Protein AF-A0AAQ3MJ05-F1 (afdb_monomer_lite)

Secondary structure (DSSP, 8-state):
-HHHHHHHHHHHHHHHHHHHHHHHTT-HHHHHHHHHHHHHHHHHHHHHHHHHHHHHHHHHHHHHHIIIIIIT---TT-TT----HHHHHIIIIIIIHHHHHHHHHHHHHHHHHHHHHTSHHHHTT-HHHHTHHHHHT-

InterPro domains:
  IPR004131 Pyrophosphate-energised proton pump [PF03030] (1-134)
  IPR004131 Pyrophosphate-energised proton pump [PTHR31998] (1-136)

pLDDT: mean 88.9, std 3.67, range [66.81, 94.0]

Foldseek 3Di:
DVVCLLVVLLVVLVVQLVVLCVVCVLQLLVSLVVLLVVLVVLVVVLVCQQVVLVVLQVVLQCQQCCCACVVVVHDRPDPVRPGPNVVSCCSHVPRSVSSVVSSVLSNVLSVQLNVCCPDPCVNVVVVCVSCVSSVVSD

Organism: Vigna mungo (NCBI:txid3915)

Structure (mmCIF, N/CA/C/O backbone):
data_AF-A0AAQ3MJ05-F1
#
_entry.id   AF-A0AAQ3MJ05-F1
#
loop_
_atom_site.group_PDB
_atom_site.id
_atom_site.type_symbol
_atom_site.label_atom_id
_atom_site.label_alt_id
_atom_site.label_comp_id
_atom_site.label_asym_id
_atom_site.label_entity_id
_atom_site.label_seq_id
_atom_site.pdbx_PDB_ins_code
_atom_site.Cartn_x
_atom_site.Cartn_y
_atom_site.Cartn_z
_atom_site.occupancy
_atom_site.B_iso_or_equiv
_atom_site.auth_seq_id
_atom_site.auth_comp_id
_atom_site.auth_asym_id
_atom_site.auth_atom_id
_atom_site.pdbx_PDB_model_num
ATOM 1 N N . MET A 1 1 ? 2.503 -8.852 9.567 1.00 85.44 1 MET A N 1
ATOM 2 C CA . MET A 1 1 ? 1.882 -7.935 8.586 1.00 85.44 1 MET A CA 1
ATOM 3 C C . MET A 1 1 ? 2.924 -7.168 7.771 1.00 85.44 1 MET A C 1
ATOM 5 O O . MET A 1 1 ? 2.942 -7.348 6.563 1.00 85.44 1 MET A O 1
ATOM 9 N N . GLY A 1 2 ? 3.824 -6.397 8.400 1.00 87.81 2 GLY A N 1
ATOM 10 C CA . GLY A 1 2 ? 4.785 -5.522 7.699 1.00 87.81 2 GLY A CA 1
ATOM 11 C C . GLY A 1 2 ? 5.619 -6.188 6.594 1.00 87.81 2 GLY A C 1
ATOM 12 O O . GLY A 1 2 ? 5.559 -5.746 5.454 1.00 87.81 2 GLY A O 1
ATOM 13 N N . PHE A 1 3 ? 6.316 -7.294 6.887 1.00 90.69 3 PHE A N 1
ATOM 14 C CA . PHE A 1 3 ? 7.113 -8.011 5.875 1.00 90.69 3 PHE A CA 1
ATOM 15 C C . PHE A 1 3 ? 6.289 -8.501 4.678 1.00 90.69 3 PHE A C 1
ATOM 17 O O . PHE A 1 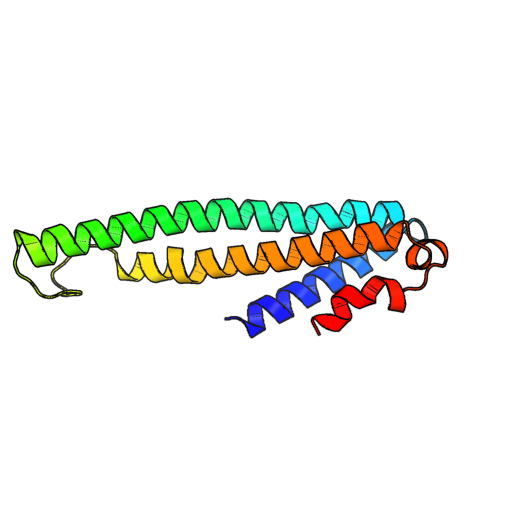3 ? 6.754 -8.426 3.547 1.00 90.69 3 PHE A O 1
ATOM 24 N N . LEU A 1 4 ? 5.061 -8.976 4.914 1.00 92.12 4 LEU A N 1
ATOM 25 C CA . LEU A 1 4 ? 4.180 -9.430 3.836 1.00 92.12 4 LEU A CA 1
ATOM 26 C C . LEU A 1 4 ? 3.736 -8.262 2.951 1.00 92.12 4 LEU A C 1
ATOM 28 O O . LEU A 1 4 ? 3.750 -8.404 1.734 1.00 92.12 4 LEU A O 1
ATOM 32 N N . LEU A 1 5 ? 3.383 -7.116 3.542 1.00 89.38 5 LEU A N 1
ATOM 33 C CA . LEU A 1 5 ? 3.018 -5.914 2.785 1.00 89.38 5 LEU A CA 1
ATOM 34 C C . LEU A 1 5 ? 4.192 -5.395 1.950 1.00 89.38 5 LEU A C 1
ATOM 36 O O . LEU A 1 5 ? 4.024 -5.144 0.759 1.00 89.38 5 LEU A O 1
ATOM 40 N N . ALA A 1 6 ? 5.372 -5.276 2.561 1.00 88.12 6 ALA A N 1
ATOM 41 C CA . ALA A 1 6 ? 6.568 -4.776 1.893 1.00 88.12 6 ALA A CA 1
ATOM 42 C C . ALA A 1 6 ? 7.002 -5.702 0.746 1.00 88.12 6 ALA A C 1
ATOM 44 O O . ALA A 1 6 ? 7.115 -5.264 -0.397 1.00 88.12 6 ALA A O 1
ATOM 45 N N . ALA A 1 7 ? 7.164 -7.001 1.022 1.00 90.94 7 ALA A N 1
ATOM 46 C CA . ALA A 1 7 ? 7.615 -7.962 0.020 1.00 90.94 7 ALA A CA 1
ATOM 47 C C . ALA A 1 7 ? 6.604 -8.122 -1.124 1.00 90.94 7 ALA A C 1
ATOM 49 O O . ALA A 1 7 ? 6.991 -8.142 -2.290 1.00 90.94 7 ALA A O 1
ATOM 50 N N . ASN A 1 8 ? 5.304 -8.202 -0.820 1.00 91.81 8 ASN A N 1
ATOM 51 C CA . ASN A 1 8 ? 4.283 -8.330 -1.859 1.00 91.81 8 ASN A CA 1
ATOM 52 C C . ASN A 1 8 ? 4.198 -7.054 -2.710 1.00 91.81 8 ASN A C 1
ATOM 54 O O . ASN A 1 8 ? 4.166 -7.141 -3.935 1.00 91.81 8 ASN A O 1
ATOM 58 N N . GLY A 1 9 ? 4.256 -5.876 -2.082 1.00 90.00 9 GLY A N 1
ATOM 59 C CA . GLY A 1 9 ? 4.275 -4.601 -2.791 1.00 90.00 9 GLY A CA 1
ATOM 60 C C . GLY A 1 9 ? 5.445 -4.468 -3.762 1.00 90.00 9 GLY A C 1
ATOM 61 O O . GLY A 1 9 ? 5.238 -4.060 -4.907 1.00 90.00 9 GLY A O 1
ATOM 62 N N . LEU A 1 10 ? 6.636 -4.884 -3.328 1.00 91.25 10 LEU A N 1
ATOM 63 C CA . LEU A 1 10 ? 7.849 -4.914 -4.140 1.00 91.25 10 LEU A CA 1
ATOM 64 C C . LEU A 1 10 ? 7.724 -5.879 -5.321 1.00 91.25 10 LEU A C 1
ATOM 66 O O . LEU A 1 10 ? 7.987 -5.504 -6.463 1.00 91.25 10 LEU A O 1
ATOM 70 N N . VAL A 1 11 ? 7.280 -7.111 -5.060 1.00 92.94 11 VAL A N 1
ATOM 71 C CA . VAL A 1 11 ? 7.127 -8.148 -6.088 1.00 92.94 11 VAL A CA 1
ATOM 72 C C . VAL A 1 11 ? 6.101 -7.730 -7.139 1.00 92.94 11 VAL A C 1
ATOM 74 O O . VAL A 1 11 ? 6.366 -7.857 -8.333 1.00 92.94 11 VAL A O 1
ATOM 77 N N . VAL A 1 12 ? 4.953 -7.183 -6.730 1.00 93.25 12 VAL A N 1
ATOM 78 C CA . VAL A 1 12 ? 3.914 -6.726 -7.664 1.00 93.25 12 VAL A CA 1
ATOM 79 C C . VAL A 1 12 ? 4.407 -5.558 -8.514 1.00 93.25 12 VAL A C 1
ATOM 81 O O . VAL A 1 12 ? 4.191 -5.565 -9.729 1.00 93.25 12 VAL A O 1
ATOM 84 N N . LEU A 1 13 ? 5.093 -4.579 -7.917 1.00 91.62 13 LEU A N 1
ATOM 85 C CA . LEU A 1 13 ? 5.654 -3.449 -8.658 1.00 91.62 13 LEU A CA 1
ATOM 86 C C . LEU A 1 13 ? 6.716 -3.918 -9.664 1.00 91.62 13 LEU A C 1
ATOM 88 O O . LEU A 1 13 ? 6.658 -3.551 -10.836 1.00 91.62 13 LEU A O 1
ATOM 92 N N . TYR A 1 14 ? 7.630 -4.794 -9.241 1.00 91.94 14 TYR A N 1
ATOM 93 C CA . TYR A 1 14 ? 8.655 -5.370 -10.109 1.00 91.94 14 TYR A CA 1
ATOM 94 C C . TYR A 1 14 ? 8.050 -6.151 -11.284 1.00 91.94 14 TYR A C 1
ATOM 96 O O . TYR A 1 14 ? 8.461 -5.964 -12.431 1.00 91.94 14 TYR A O 1
ATOM 104 N N . ILE A 1 15 ? 7.047 -6.998 -11.031 1.00 93.25 15 ILE A N 1
ATOM 105 C CA . ILE A 1 15 ? 6.348 -7.743 -12.088 1.00 93.25 15 ILE A CA 1
ATOM 106 C C . ILE A 1 15 ? 5.654 -6.778 -13.054 1.00 93.25 15 ILE A C 1
ATOM 108 O O . ILE A 1 15 ? 5.793 -6.932 -14.265 1.00 93.25 15 ILE A O 1
ATOM 112 N N . THR A 1 16 ? 4.959 -5.761 -12.539 1.00 92.31 16 THR A N 1
ATOM 113 C CA . THR A 1 16 ? 4.245 -4.769 -13.362 1.00 92.31 16 THR A CA 1
ATOM 114 C C . THR A 1 16 ? 5.200 -4.035 -14.304 1.00 92.31 16 THR A C 1
ATOM 116 O O . THR A 1 16 ? 4.923 -3.944 -15.497 1.00 92.31 16 THR A O 1
ATOM 119 N N . ILE A 1 17 ? 6.364 -3.601 -13.808 1.00 92.19 17 ILE A N 1
ATOM 120 C CA . ILE A 1 17 ? 7.398 -2.944 -14.624 1.00 92.19 17 ILE A CA 1
ATOM 121 C C . ILE A 1 17 ? 7.899 -3.877 -15.730 1.00 92.19 17 ILE A C 1
ATOM 123 O O . ILE A 1 17 ? 7.996 -3.465 -16.884 1.00 92.19 17 ILE A O 1
ATOM 127 N N . ASN A 1 18 ? 8.194 -5.141 -15.410 1.00 91.88 18 ASN A N 1
ATOM 128 C CA . ASN A 1 18 ? 8.663 -6.103 -16.410 1.00 91.88 18 ASN A CA 1
ATOM 129 C C . ASN A 1 18 ? 7.592 -6.410 -17.468 1.00 91.88 18 ASN A C 1
ATOM 131 O O . ASN A 1 18 ? 7.925 -6.525 -18.644 1.00 91.88 18 ASN A O 1
ATOM 135 N N . LEU A 1 19 ? 6.316 -6.494 -17.081 1.00 93.81 19 LEU A N 1
ATOM 136 C CA . LEU A 1 19 ? 5.209 -6.675 -18.023 1.00 93.81 19 LEU A CA 1
ATOM 137 C C . LEU A 1 19 ? 5.034 -5.456 -18.933 1.00 93.81 19 LEU A C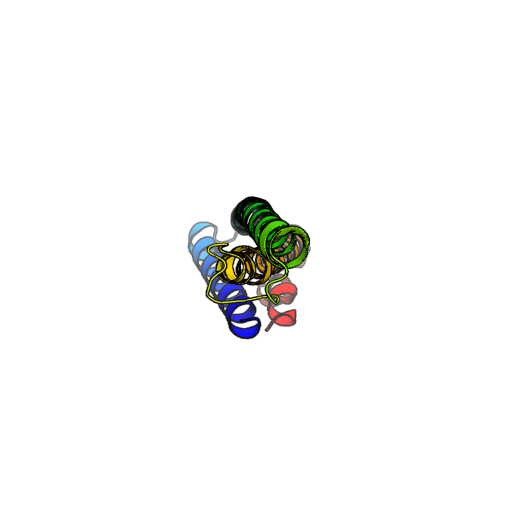 1
ATOM 139 O O . LEU A 1 19 ? 4.904 -5.611 -20.145 1.00 93.81 19 LEU A O 1
ATOM 143 N N . PHE A 1 20 ? 5.074 -4.245 -18.378 1.00 93.06 20 PHE A N 1
ATOM 144 C CA . PHE A 1 20 ? 4.941 -3.019 -19.167 1.00 93.06 20 PHE A CA 1
ATOM 145 C C . PHE A 1 20 ? 6.143 -2.814 -20.090 1.00 93.06 20 PHE A C 1
ATOM 147 O O . PHE A 1 20 ? 5.971 -2.374 -21.223 1.00 93.06 20 PHE A O 1
ATOM 154 N N . LYS A 1 21 ? 7.341 -3.235 -19.674 1.00 91.69 21 LYS A N 1
ATOM 155 C CA . LYS A 1 21 ? 8.540 -3.230 -20.519 1.00 91.69 21 LYS A CA 1
ATOM 156 C C . LYS A 1 21 ? 8.383 -4.058 -21.794 1.00 91.69 21 LYS A C 1
ATOM 158 O O . LYS A 1 21 ? 8.899 -3.651 -22.828 1.00 91.69 21 LYS A O 1
ATOM 163 N N . ILE A 1 22 ? 7.652 -5.176 -21.754 1.00 93.06 22 ILE A N 1
ATOM 164 C CA . ILE A 1 22 ? 7.383 -5.990 -22.954 1.00 93.06 22 ILE A CA 1
ATOM 165 C C . ILE A 1 22 ? 6.565 -5.197 -23.985 1.00 93.06 22 ILE A C 1
ATOM 167 O O . ILE A 1 22 ? 6.777 -5.358 -25.183 1.00 93.06 22 ILE A O 1
ATOM 171 N N . TYR A 1 23 ? 5.647 -4.342 -23.527 1.00 94.00 23 TYR A N 1
ATOM 172 C CA . TYR A 1 23 ? 4.785 -3.543 -24.397 1.00 94.00 23 TYR A CA 1
ATOM 173 C C . TYR A 1 23 ? 5.452 -2.244 -24.875 1.00 94.00 23 TYR A C 1
ATOM 175 O O . TYR A 1 23 ? 5.414 -1.939 -26.062 1.00 94.00 23 TYR A O 1
ATOM 183 N N . TYR A 1 24 ? 6.072 -1.489 -23.962 1.00 91.62 24 TYR A N 1
ATOM 184 C CA . TYR A 1 24 ? 6.658 -0.175 -24.252 1.00 91.62 24 TYR A CA 1
ATOM 185 C C . TYR A 1 24 ? 8.069 -0.244 -24.865 1.00 91.62 24 TYR A C 1
ATOM 187 O O . TYR A 1 24 ? 8.504 0.713 -25.503 1.00 91.62 24 TYR A O 1
ATOM 195 N N . GLY A 1 25 ? 8.792 -1.359 -24.708 1.00 90.06 25 GLY A N 1
ATOM 196 C CA . GLY A 1 25 ? 10.132 -1.538 -25.271 1.00 90.06 25 GLY A CA 1
ATOM 197 C C . GLY A 1 25 ? 11.123 -0.482 -24.769 1.00 90.06 25 GLY A C 1
ATOM 198 O O . GLY A 1 25 ? 11.476 -0.470 -23.587 1.00 90.06 25 GLY A O 1
ATOM 199 N N . ASP A 1 26 ? 11.556 0.396 -25.676 1.00 87.94 26 ASP A N 1
ATOM 200 C CA . ASP A 1 26 ? 12.516 1.475 -25.408 1.00 87.94 26 ASP A CA 1
ATOM 201 C C . ASP A 1 26 ? 11.848 2.794 -24.976 1.00 87.94 26 ASP A C 1
ATOM 203 O O . ASP A 1 26 ? 12.544 3.715 -24.546 1.00 87.94 26 ASP A O 1
ATOM 207 N N . ASP A 1 27 ? 10.514 2.899 -25.024 1.00 90.31 27 ASP A N 1
ATOM 208 C CA . ASP A 1 27 ? 9.779 4.058 -24.500 1.00 90.31 27 ASP A CA 1
ATOM 209 C C . ASP A 1 27 ? 9.622 3.969 -22.974 1.00 90.31 27 ASP A C 1
ATOM 211 O O . ASP A 1 27 ? 8.569 3.638 -22.423 1.00 90.31 27 ASP A O 1
ATOM 215 N N . TRP A 1 28 ? 10.714 4.237 -22.261 1.00 88.88 28 TRP A N 1
ATOM 216 C CA . TRP A 1 28 ? 10.726 4.177 -20.798 1.00 88.88 28 TRP A CA 1
ATOM 217 C C . TRP A 1 28 ? 9.987 5.357 -20.161 1.00 88.88 28 TRP A C 1
ATOM 219 O O . TRP A 1 28 ? 9.489 5.228 -19.042 1.00 88.88 28 TRP A O 1
ATOM 229 N N . GLY A 1 29 ? 9.855 6.478 -20.877 1.00 88.56 29 GLY A N 1
ATOM 230 C CA . GLY A 1 29 ? 9.032 7.609 -20.453 1.00 88.56 29 GLY A CA 1
ATOM 231 C C . GLY A 1 29 ? 7.579 7.180 -20.264 1.00 88.56 29 GLY A C 1
ATOM 232 O O . GLY A 1 29 ? 7.067 7.239 -19.144 1.00 88.56 29 GLY A O 1
ATOM 233 N N . GLY A 1 30 ? 6.967 6.644 -21.327 1.00 89.75 30 GLY A N 1
ATOM 234 C CA . GLY A 1 30 ? 5.593 6.140 -21.295 1.00 89.75 30 GLY A CA 1
ATOM 235 C C . GLY A 1 30 ? 5.393 4.962 -20.336 1.00 89.75 30 GLY A C 1
ATOM 236 O O . GLY A 1 30 ? 4.371 4.883 -19.654 1.00 89.75 30 GLY A O 1
ATOM 237 N N . LEU A 1 31 ? 6.388 4.077 -20.210 1.00 92.31 31 LEU A N 1
ATOM 238 C CA . LEU A 1 31 ? 6.353 2.936 -19.288 1.00 92.31 31 LEU A CA 1
ATOM 239 C C . LEU A 1 31 ? 6.184 3.374 -17.828 1.00 92.31 31 LEU A C 1
ATOM 241 O O . LEU A 1 31 ? 5.296 2.889 -17.116 1.00 92.31 31 LEU A O 1
ATOM 245 N N . PHE A 1 32 ? 7.054 4.268 -17.354 1.00 92.19 32 PHE A N 1
ATOM 246 C CA . PHE A 1 32 ? 7.029 4.704 -15.959 1.00 92.19 32 PHE A CA 1
ATOM 247 C C . PHE A 1 32 ? 5.906 5.706 -15.690 1.00 92.19 32 PHE A C 1
ATOM 249 O O . PHE A 1 32 ? 5.337 5.678 -14.598 1.00 92.19 32 PHE A O 1
ATOM 256 N N . GLU A 1 33 ? 5.500 6.497 -16.688 1.00 92.25 33 GLU A N 1
ATOM 257 C CA . GLU A 1 33 ? 4.272 7.294 -16.623 1.00 92.25 33 GLU A CA 1
ATOM 258 C C . GLU A 1 33 ? 3.046 6.395 -16.415 1.00 92.25 33 GLU A C 1
ATOM 260 O O . GLU A 1 33 ? 2.291 6.605 -15.468 1.00 92.25 33 GLU A O 1
ATOM 265 N N . ALA A 1 34 ? 2.894 5.316 -17.188 1.00 91.62 34 ALA A N 1
ATOM 266 C CA . ALA A 1 34 ? 1.812 4.350 -16.988 1.00 91.62 34 ALA A CA 1
ATOM 267 C C . ALA A 1 34 ? 1.887 3.656 -15.613 1.00 91.62 34 ALA A C 1
ATOM 269 O O . ALA A 1 34 ? 0.861 3.349 -15.002 1.00 91.62 34 ALA A O 1
ATOM 270 N N . THR A 1 35 ? 3.099 3.451 -15.086 1.00 90.50 35 THR A N 1
ATOM 271 C CA . THR A 1 35 ? 3.317 2.847 -13.762 1.00 90.50 35 THR A CA 1
ATOM 272 C C . THR A 1 35 ? 2.817 3.749 -12.624 1.00 90.50 35 THR A C 1
ATOM 274 O O . THR A 1 35 ? 2.421 3.232 -11.583 1.00 90.50 35 THR A O 1
ATOM 277 N N . THR A 1 36 ? 2.704 5.072 -12.809 1.00 91.00 36 THR A N 1
ATOM 278 C CA . THR A 1 36 ? 2.106 5.966 -11.788 1.00 91.00 36 THR A CA 1
ATOM 279 C C . THR A 1 36 ? 0.664 5.619 -11.437 1.00 91.00 36 THR A C 1
ATOM 281 O O . THR A 1 36 ? 0.245 5.815 -10.293 1.00 91.00 36 THR A O 1
ATOM 284 N N . GLY A 1 37 ? -0.078 5.025 -12.379 1.00 90.44 37 GLY A N 1
ATOM 285 C CA . GLY A 1 37 ? -1.433 4.535 -12.139 1.00 90.44 37 GLY A CA 1
ATOM 286 C C . GLY A 1 37 ? -1.494 3.470 -11.038 1.00 90.44 37 GLY A C 1
ATOM 287 O O . GLY A 1 37 ? -2.507 3.364 -10.341 1.00 90.44 37 GLY A O 1
ATOM 288 N N . TYR A 1 38 ? -0.401 2.727 -10.819 1.00 90.00 38 TYR A N 1
ATOM 289 C CA . TYR A 1 38 ? -0.268 1.808 -9.691 1.00 90.00 38 TYR A CA 1
ATOM 290 C C . TYR A 1 38 ? -0.330 2.560 -8.358 1.00 90.00 38 TYR A C 1
ATOM 292 O O . TYR A 1 38 ? -1.180 2.243 -7.526 1.00 90.00 38 TYR A O 1
ATOM 300 N N . GLY A 1 39 ? 0.513 3.585 -8.180 1.00 89.69 39 GLY A N 1
ATOM 301 C CA . GLY A 1 39 ? 0.537 4.425 -6.978 1.00 89.69 39 GLY A CA 1
ATOM 302 C C . GLY A 1 39 ? -0.818 5.078 -6.705 1.00 89.69 39 GLY A C 1
ATOM 303 O O . GLY A 1 39 ? -1.379 4.894 -5.625 1.00 89.69 39 GLY A O 1
ATOM 304 N N . LEU A 1 40 ? -1.406 5.711 -7.726 1.00 90.69 40 LEU A N 1
ATOM 305 C CA . LEU A 1 40 ? -2.715 6.368 -7.628 1.00 90.69 40 LEU A CA 1
ATOM 306 C C . LEU A 1 40 ? -3.827 5.407 -7.175 1.00 90.69 40 LEU A C 1
AT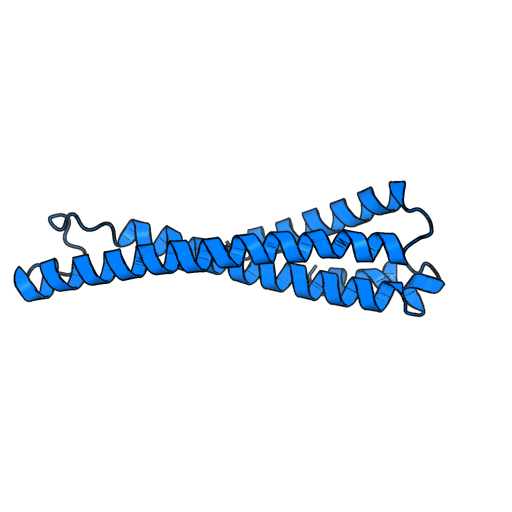OM 308 O O . LEU A 1 40 ? -4.649 5.743 -6.316 1.00 90.69 40 LEU A O 1
ATOM 312 N N . SER A 1 41 ? -3.856 4.194 -7.733 1.00 90.75 41 SER A N 1
ATOM 313 C CA . SER A 1 41 ? -4.855 3.182 -7.372 1.00 90.75 41 SER A CA 1
ATOM 314 C C . SER A 1 41 ? -4.697 2.722 -5.921 1.00 90.75 41 SER A C 1
ATOM 316 O O . SER A 1 41 ? -5.692 2.521 -5.222 1.00 90.75 41 SER A O 1
ATOM 318 N N . ARG A 1 42 ? -3.453 2.565 -5.442 1.00 89.31 42 ARG A N 1
ATOM 319 C CA . ARG A 1 42 ? -3.184 2.153 -4.056 1.00 89.31 42 ARG A CA 1
ATOM 320 C C . ARG A 1 42 ? -3.534 3.249 -3.060 1.00 89.31 42 ARG A C 1
ATOM 322 O O . ARG A 1 42 ? -4.195 2.949 -2.069 1.00 89.31 42 ARG A O 1
ATOM 329 N N . PHE A 1 43 ? -3.176 4.496 -3.352 1.00 89.75 43 PHE A N 1
ATOM 330 C CA . PHE A 1 43 ? -3.548 5.644 -2.530 1.00 89.75 43 PHE A CA 1
ATOM 331 C C . PHE A 1 43 ? -5.069 5.820 -2.439 1.00 89.75 43 PHE A C 1
ATOM 333 O O . PHE A 1 43 ? -5.608 6.012 -1.352 1.00 89.75 43 PHE A O 1
ATOM 340 N N . SER A 1 44 ? -5.785 5.660 -3.556 1.00 92.31 44 SER A N 1
ATOM 341 C CA . SER A 1 44 ? -7.252 5.751 -3.568 1.00 92.31 44 SER A CA 1
ATOM 342 C C . SER A 1 44 ? -7.897 4.720 -2.634 1.00 92.31 44 SER A C 1
ATOM 344 O O . SER A 1 44 ? -8.771 5.061 -1.839 1.00 92.31 44 SER A O 1
ATOM 346 N N . ILE A 1 45 ? -7.437 3.464 -2.678 1.00 90.06 45 ILE A N 1
ATOM 347 C CA . ILE A 1 45 ? -7.916 2.407 -1.773 1.00 90.06 45 ILE A CA 1
ATOM 348 C C . ILE A 1 45 ? -7.542 2.720 -0.319 1.00 90.06 45 ILE A C 1
ATOM 350 O O . ILE A 1 45 ? -8.367 2.526 0.572 1.00 90.06 45 ILE A O 1
ATOM 354 N N . ALA A 1 46 ? -6.332 3.229 -0.076 1.00 90.88 46 ALA A N 1
ATOM 355 C CA . ALA A 1 46 ? -5.879 3.607 1.258 1.00 90.88 46 ALA A CA 1
ATOM 356 C C . ALA A 1 46 ? -6.742 4.701 1.886 1.00 90.88 46 ALA A C 1
ATOM 358 O O . ALA A 1 46 ? -7.120 4.583 3.050 1.00 90.88 46 ALA A O 1
ATOM 359 N N . LEU A 1 47 ? -7.128 5.708 1.101 1.00 91.88 47 LEU A N 1
ATOM 360 C CA . LEU A 1 47 ? -8.005 6.783 1.549 1.00 91.88 47 LEU A CA 1
ATOM 361 C C . LEU A 1 47 ? -9.347 6.220 2.033 1.00 91.88 47 LEU A C 1
ATOM 363 O O . LEU A 1 47 ? -9.742 6.462 3.174 1.00 91.88 47 LEU A O 1
ATOM 367 N N . PHE A 1 48 ? -10.025 5.418 1.208 1.00 92.44 48 PHE A N 1
ATOM 368 C CA . PHE A 1 48 ? -11.314 4.837 1.594 1.00 92.44 48 PHE A CA 1
ATOM 369 C C . PHE A 1 48 ? -11.189 3.825 2.736 1.00 92.44 48 PHE A C 1
ATOM 371 O O . PHE A 1 48 ? -12.034 3.822 3.628 1.00 92.44 48 PHE A O 1
ATOM 378 N N . GLY A 1 49 ? -10.141 2.999 2.745 1.00 90.12 49 GLY A N 1
ATOM 379 C CA . GLY A 1 49 ? -9.896 2.026 3.808 1.00 90.12 49 GLY A CA 1
ATOM 380 C C . GLY A 1 49 ? -9.656 2.694 5.160 1.00 90.12 49 GLY A C 1
ATOM 381 O O . GLY A 1 49 ? -10.239 2.285 6.160 1.00 90.12 49 GLY A O 1
ATOM 382 N N . ARG A 1 50 ? -8.863 3.770 5.187 1.00 91.94 50 ARG A N 1
ATOM 383 C CA . ARG A 1 50 ? -8.556 4.514 6.412 1.00 91.94 50 ARG A CA 1
ATOM 384 C C . ARG A 1 50 ? -9.745 5.324 6.916 1.00 91.94 50 ARG A C 1
ATOM 386 O O . ARG A 1 50 ? -10.022 5.303 8.109 1.00 91.94 50 ARG A O 1
ATOM 393 N N . VAL A 1 51 ? -10.458 6.022 6.030 1.00 93.06 51 VAL A N 1
ATOM 394 C CA . VAL A 1 51 ? -11.645 6.799 6.423 1.00 93.06 51 VAL A CA 1
ATOM 395 C C . VAL A 1 51 ? -12.775 5.865 6.854 1.00 93.06 51 VAL A C 1
ATOM 397 O O . VAL A 1 51 ? -13.345 6.053 7.923 1.00 93.06 51 VAL A O 1
ATOM 400 N N . GLY A 1 52 ? -13.072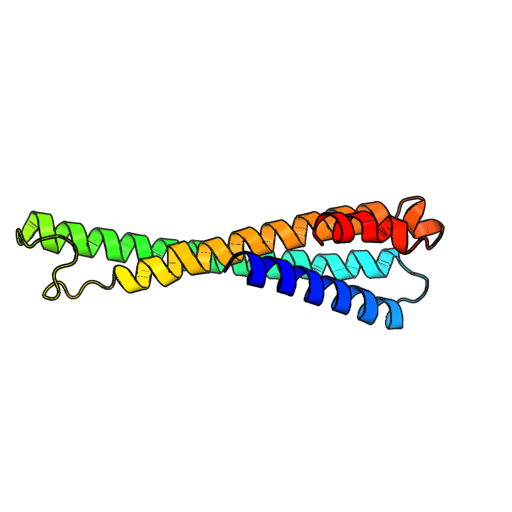 4.833 6.062 1.00 91.38 52 GLY A N 1
ATOM 401 C CA . GLY A 1 52 ? -14.126 3.869 6.369 1.00 91.38 52 GLY A CA 1
ATOM 402 C C . GLY A 1 52 ? -13.846 3.083 7.649 1.00 91.38 52 GLY A C 1
ATOM 403 O O . GLY A 1 52 ? -14.706 3.019 8.525 1.00 91.38 52 GLY A O 1
ATOM 404 N N . GLY A 1 53 ? -12.635 2.538 7.792 1.00 90.31 53 GLY A N 1
ATOM 405 C CA . GLY A 1 53 ? -12.241 1.804 8.994 1.00 90.31 53 GLY A CA 1
ATOM 406 C C . GLY A 1 53 ? -12.113 2.694 10.229 1.00 90.31 53 GLY A C 1
ATOM 407 O O . GLY A 1 53 ? -12.544 2.297 11.305 1.00 90.31 53 GLY A O 1
ATOM 408 N N . GLY A 1 54 ? -11.611 3.922 10.071 1.00 90.50 54 GLY A N 1
ATOM 409 C CA . GLY A 1 54 ? -11.498 4.892 11.159 1.00 90.50 54 GLY A CA 1
ATOM 410 C C . GLY A 1 54 ? -12.853 5.338 11.712 1.00 90.50 54 GLY A C 1
ATOM 411 O O . GLY A 1 54 ? -13.018 5.429 12.925 1.00 90.50 54 GLY A O 1
ATOM 412 N N . ILE A 1 55 ? -13.844 5.571 10.842 1.00 93.12 55 ILE A N 1
ATOM 413 C CA . ILE A 1 55 ? -15.217 5.863 11.282 1.00 93.12 55 ILE A CA 1
ATOM 414 C C . ILE A 1 55 ? -15.797 4.652 12.011 1.00 93.12 55 ILE A C 1
ATOM 416 O O . ILE A 1 55 ? -16.363 4.810 13.088 1.00 93.12 55 ILE A O 1
ATOM 420 N N . TYR A 1 56 ? -15.643 3.454 11.441 1.00 91.50 56 TYR A N 1
ATOM 421 C CA . TYR A 1 56 ? -16.188 2.237 12.033 1.00 91.50 56 TYR A CA 1
ATOM 422 C C . TYR A 1 56 ? -15.610 1.982 13.432 1.00 91.50 56 TYR A C 1
ATOM 424 O O . TYR A 1 56 ? -16.384 1.791 14.364 1.00 91.50 56 TYR A O 1
ATOM 432 N N . THR A 1 57 ? -14.281 2.029 13.592 1.00 90.75 57 THR A N 1
ATOM 433 C CA . THR A 1 57 ? -13.646 1.795 14.898 1.00 90.75 57 THR A CA 1
ATOM 434 C C . THR A 1 57 ? -14.049 2.866 15.894 1.00 90.75 57 THR A C 1
ATOM 436 O O . THR A 1 57 ? -14.595 2.545 16.933 1.00 90.75 57 THR A O 1
ATOM 439 N N . LYS A 1 58 ? -13.951 4.156 15.545 1.00 91.44 58 LYS A N 1
ATOM 440 C CA . LYS A 1 58 ? -14.218 5.214 16.526 1.00 91.44 58 LYS A CA 1
ATOM 441 C C . LYS A 1 58 ? -15.674 5.274 16.965 1.00 91.44 58 LYS A C 1
ATOM 443 O O . LYS A 1 58 ? -15.929 5.644 18.102 1.00 91.44 58 LYS A O 1
ATOM 448 N N . VAL A 1 59 ? -16.624 4.931 16.095 1.00 91.25 59 VAL A N 1
ATOM 449 C CA . VAL A 1 59 ? -18.031 4.820 16.505 1.00 91.25 59 VAL A CA 1
ATOM 450 C C . VAL A 1 59 ? -18.237 3.602 17.405 1.00 91.25 59 VAL A C 1
ATOM 452 O O . VAL A 1 59 ? -18.976 3.713 18.377 1.00 91.25 59 VAL A O 1
ATOM 455 N N . ALA A 1 60 ? -17.591 2.471 17.108 1.00 88.44 60 ALA A N 1
ATOM 456 C CA . ALA A 1 60 ? -17.698 1.263 17.920 1.00 88.44 60 ALA A CA 1
ATOM 457 C C . ALA A 1 60 ? -17.074 1.441 19.315 1.00 88.44 60 ALA A C 1
ATOM 459 O O . ALA A 1 60 ? -17.741 1.105 20.288 1.00 88.44 60 ALA A O 1
ATOM 460 N N . ASP A 1 61 ? -15.873 2.023 19.406 1.00 88.88 61 ASP A N 1
ATOM 461 C CA . ASP A 1 61 ? -15.183 2.327 20.670 1.00 88.88 61 ASP A CA 1
ATOM 462 C C . ASP A 1 61 ? -16.047 3.265 21.531 1.00 88.88 61 ASP A C 1
ATOM 464 O O . ASP A 1 61 ? -16.370 2.984 22.679 1.00 88.88 61 ASP A O 1
ATOM 468 N N . VAL A 1 62 ? -16.519 4.375 20.945 1.00 90.19 62 VAL A N 1
ATOM 469 C CA . VAL A 1 62 ? -17.301 5.381 21.681 1.00 90.19 62 VAL A CA 1
ATOM 470 C C . VAL A 1 62 ? -18.639 4.820 22.176 1.00 90.19 62 VAL A C 1
ATOM 472 O O . VAL A 1 62 ? -19.068 5.175 23.273 1.00 90.19 62 VAL A O 1
ATOM 475 N N . ASP A 1 63 ? -19.307 3.963 21.398 1.00 88.38 63 ASP A N 1
ATOM 476 C CA . ASP A 1 63 ? -20.550 3.298 21.819 1.00 88.38 63 ASP A CA 1
ATOM 477 C C . ASP A 1 63 ? -20.292 2.281 22.945 1.00 88.38 63 ASP A C 1
ATOM 479 O O . ASP A 1 63 ? -21.040 2.238 23.928 1.00 88.38 63 ASP A O 1
ATOM 483 N N . ALA A 1 64 ? -19.200 1.512 22.838 1.00 87.00 64 ALA A N 1
ATOM 484 C CA . ALA A 1 64 ? -18.796 0.532 23.839 1.00 87.00 64 ALA A CA 1
ATOM 485 C C . ALA A 1 64 ? -18.482 1.194 25.189 1.00 87.00 64 ALA A C 1
ATOM 487 O O . ALA A 1 64 ? -19.056 0.789 26.207 1.00 87.00 64 ALA A O 1
ATOM 488 N N . ASP A 1 65 ? -17.661 2.244 25.179 1.00 89.06 65 ASP A N 1
ATOM 489 C CA . ASP A 1 65 ? -17.182 2.937 26.376 1.00 89.06 65 ASP A CA 1
ATOM 490 C C . ASP A 1 65 ? -18.298 3.722 27.071 1.00 89.06 65 ASP A C 1
ATOM 492 O O . ASP A 1 65 ? -18.488 3.638 28.289 1.00 89.06 65 ASP A O 1
ATOM 496 N N . LEU A 1 66 ? -19.087 4.487 26.307 1.00 88.75 66 LEU A N 1
ATOM 497 C CA . LEU A 1 66 ? -20.140 5.326 26.883 1.00 88.75 66 LEU A CA 1
ATOM 498 C C . LEU A 1 66 ? -21.243 4.477 27.517 1.00 88.75 66 LEU A C 1
ATOM 500 O O . LEU A 1 66 ? -21.625 4.703 28.667 1.00 88.75 66 LEU A O 1
ATOM 504 N N . VAL A 1 67 ? -21.776 3.498 26.787 1.00 87.50 67 VAL A N 1
ATOM 505 C CA . VAL A 1 67 ? -22.905 2.709 27.292 1.00 87.50 67 VAL A CA 1
ATOM 506 C C . VAL A 1 67 ? -22.427 1.666 28.301 1.00 87.50 67 VAL A C 1
ATOM 508 O O . VAL A 1 67 ? -23.089 1.448 29.318 1.00 87.50 67 VAL A O 1
ATOM 511 N N . GLY A 1 68 ? -21.283 1.027 28.057 1.00 86.31 68 GLY A N 1
ATOM 512 C CA . GLY A 1 68 ? -20.723 0.012 28.942 1.00 86.31 68 GLY A CA 1
ATOM 513 C C . GLY A 1 68 ? -20.235 0.606 30.260 1.00 86.31 68 GLY A C 1
ATOM 514 O O . GLY A 1 68 ? -20.792 0.321 31.327 1.00 86.31 68 GLY A O 1
ATOM 515 N N . GLU A 1 69 ? -19.224 1.463 30.192 1.00 86.06 69 GLU A N 1
ATOM 516 C CA . GLU A 1 69 ? -18.543 1.948 31.388 1.00 86.06 69 GLU A CA 1
ATOM 517 C C . GLU A 1 69 ? -19.333 3.047 32.091 1.00 86.06 69 GLU A C 1
ATOM 519 O O . GLU A 1 69 ? -19.591 2.960 33.294 1.00 86.06 69 GLU A O 1
ATOM 524 N N . VAL A 1 70 ? -19.754 4.076 31.349 1.00 89.81 70 VAL A N 1
ATOM 525 C CA . VAL A 1 70 ? -20.333 5.284 31.956 1.00 89.81 70 VAL A CA 1
ATOM 526 C C . VAL A 1 70 ? -21.776 5.051 32.405 1.00 89.81 70 VAL A C 1
ATOM 528 O O . VAL A 1 70 ? -22.131 5.380 33.539 1.00 89.81 70 VAL A O 1
ATOM 531 N N . GLU A 1 71 ? -22.625 4.474 31.551 1.00 88.94 71 GLU A N 1
ATOM 532 C CA . GLU A 1 71 ? -24.042 4.280 31.886 1.00 88.94 71 GLU A CA 1
ATOM 533 C C . GLU A 1 71 ? -24.305 3.005 32.693 1.00 88.94 71 GLU A C 1
ATOM 535 O O . GLU A 1 71 ? -25.066 3.019 33.667 1.00 88.94 71 GLU A O 1
ATOM 540 N N . ARG A 1 72 ? -23.712 1.878 32.287 1.00 86.88 72 ARG A N 1
ATOM 541 C CA . ARG A 1 72 ? -24.005 0.562 32.876 1.00 86.88 72 ARG A CA 1
ATOM 542 C C . ARG A 1 72 ? -23.008 0.125 33.939 1.00 86.88 72 ARG A C 1
ATOM 544 O O . ARG A 1 72 ? -23.312 -0.842 34.639 1.00 86.88 72 ARG A O 1
ATOM 551 N N . ASN A 1 73 ? -21.898 0.849 34.118 1.00 89.31 73 ASN A N 1
ATOM 552 C CA . ASN A 1 73 ? -20.831 0.517 35.066 1.00 89.31 73 ASN A CA 1
ATOM 553 C C . ASN A 1 73 ? -20.362 -0.943 34.923 1.00 89.31 73 ASN A C 1
ATOM 555 O O . ASN A 1 73 ? -20.082 -1.620 35.917 1.00 89.31 73 ASN A O 1
ATOM 559 N N . ILE A 1 74 ? -20.341 -1.455 33.689 1.00 89.50 74 ILE A N 1
ATOM 560 C CA . ILE A 1 74 ? -19.700 -2.732 33.376 1.00 89.50 74 ILE A CA 1
ATOM 561 C C . ILE A 1 74 ? -18.248 -2.467 32.956 1.00 89.50 74 ILE A C 1
ATOM 563 O O . ILE A 1 74 ? -17.967 -1.381 32.457 1.00 89.50 74 ILE A O 1
ATOM 567 N N . PRO A 1 75 ? -17.324 -3.413 33.199 1.00 87.25 75 PRO A N 1
ATOM 568 C CA . PRO A 1 75 ? -15.937 -3.262 32.771 1.00 87.25 75 PRO A CA 1
ATOM 569 C C . PRO A 1 75 ? -15.819 -3.061 31.256 1.00 87.25 75 PRO A C 1
ATOM 571 O O . PRO A 1 75 ? -16.656 -3.574 30.507 1.00 87.25 75 PRO A O 1
ATOM 574 N N . GLU A 1 76 ? -14.746 -2.395 30.831 1.00 84.50 76 GLU A N 1
ATOM 575 C CA . GLU A 1 76 ? -14.252 -2.407 29.451 1.00 84.50 76 GLU A CA 1
ATOM 576 C C . GLU A 1 76 ? -14.281 -3.834 28.891 1.00 84.50 76 GLU A C 1
ATOM 578 O O . GLU A 1 76 ? -13.989 -4.804 29.609 1.00 84.50 76 GLU A O 1
ATOM 583 N N . ASP A 1 77 ? -14.612 -3.976 27.607 1.00 84.25 77 ASP A N 1
ATOM 584 C CA . ASP A 1 77 ? -14.498 -5.254 26.903 1.00 84.25 77 ASP A CA 1
ATOM 585 C C . ASP A 1 77 ? -15.392 -6.401 27.436 1.00 84.25 77 ASP A C 1
ATOM 587 O O . ASP A 1 77 ? -15.193 -7.583 27.110 1.00 84.25 77 ASP A O 1
ATOM 591 N N . ASP A 1 78 ? -16.393 -6.080 28.263 1.00 86.50 78 ASP A N 1
ATOM 592 C CA . ASP A 1 78 ? -17.282 -7.072 28.861 1.00 86.50 78 ASP A CA 1
ATOM 593 C C . ASP A 1 78 ? -18.125 -7.785 27.783 1.00 86.50 78 ASP A C 1
ATOM 595 O O . ASP A 1 78 ? -18.781 -7.133 26.970 1.00 86.50 78 ASP A O 1
ATOM 599 N N . PRO A 1 79 ? -18.205 -9.131 27.792 1.00 86.25 79 PRO A N 1
ATOM 600 C CA . PRO A 1 79 ? -18.924 -9.900 26.771 1.00 86.25 79 PRO A CA 1
ATOM 601 C C . PRO A 1 79 ? -20.439 -9.643 26.734 1.00 86.25 79 PRO A C 1
ATOM 603 O O . PRO A 1 79 ? -21.122 -10.120 25.828 1.00 86.25 79 PRO A O 1
ATOM 606 N N . ARG A 1 80 ? -20.994 -8.948 27.733 1.00 89.81 80 ARG A N 1
ATOM 607 C CA . ARG A 1 80 ? -22.392 -8.501 27.750 1.00 89.81 80 ARG A CA 1
ATOM 608 C C . ARG A 1 80 ? -22.606 -7.229 26.929 1.00 89.81 80 ARG A C 1
ATOM 610 O O . ARG A 1 80 ? -23.760 -6.925 26.628 1.00 89.81 80 ARG A O 1
ATOM 617 N N . ASN A 1 81 ? -21.544 -6.495 26.598 1.00 86.75 81 ASN A N 1
ATOM 618 C CA . ASN A 1 81 ? -21.599 -5.326 25.734 1.00 86.75 81 ASN A CA 1
ATOM 619 C C . ASN A 1 81 ? -21.707 -5.782 24.264 1.00 86.75 81 ASN A C 1
ATOM 621 O O . ASN A 1 81 ? -20.815 -6.475 23.777 1.00 86.75 81 ASN A O 1
ATOM 625 N N . PRO A 1 82 ? -22.799 -5.458 23.546 1.00 85.50 82 PRO A N 1
ATOM 626 C CA . PRO A 1 82 ? -22.986 -5.889 22.162 1.00 85.50 82 PRO A CA 1
ATOM 627 C C . PRO A 1 82 ? -22.200 -5.049 21.140 1.00 85.50 82 PRO A C 1
ATOM 629 O O . PRO A 1 82 ? -22.299 -5.330 19.943 1.00 85.50 82 PRO A O 1
ATOM 632 N N . ALA A 1 83 ? -21.477 -4.013 21.575 1.00 80.94 83 ALA A N 1
ATOM 633 C CA . ALA A 1 83 ? -20.699 -3.147 20.699 1.00 80.94 83 ALA A CA 1
ATOM 634 C C . ALA A 1 83 ? -19.578 -3.915 19.968 1.00 80.94 83 ALA A C 1
ATOM 636 O O . ALA A 1 83 ? -19.014 -4.889 20.465 1.00 80.94 83 ALA A O 1
ATOM 637 N N . ALA A 1 84 ? -19.265 -3.487 18.743 1.00 81.75 84 ALA A N 1
ATOM 638 C CA . ALA A 1 84 ? -18.378 -4.205 17.823 1.00 81.75 84 ALA A CA 1
ATOM 639 C C . ALA A 1 84 ? -16.923 -3.687 17.828 1.00 81.75 84 ALA A C 1
ATOM 641 O O . ALA A 1 84 ? -16.265 -3.714 16.786 1.00 81.75 84 ALA A O 1
ATOM 642 N N . GLU A 1 85 ? -16.430 -3.230 18.980 1.00 81.00 85 GLU A N 1
ATOM 643 C CA . GLU A 1 85 ? -15.123 -2.573 19.177 1.00 81.00 85 GLU A CA 1
ATOM 644 C C . GLU A 1 85 ? -13.950 -3.384 18.603 1.00 81.00 85 GLU A C 1
ATOM 646 O O . GLU A 1 85 ? -13.256 -2.933 17.699 1.00 81.00 85 GLU A O 1
ATOM 651 N N . LYS A 1 86 ? -13.841 -4.670 18.959 1.00 84.50 86 LYS A N 1
ATOM 652 C CA . LYS A 1 86 ? -12.765 -5.564 18.468 1.00 84.50 86 LYS A CA 1
ATOM 653 C C . LYS A 1 86 ? -12.769 -5.785 16.958 1.00 84.50 86 LYS A C 1
ATOM 655 O O . LYS A 1 86 ? -11.751 -6.133 16.358 1.00 84.50 86 LYS A O 1
ATOM 660 N N . VAL A 1 87 ? -13.937 -5.660 16.325 1.00 86.25 87 VAL A N 1
ATOM 661 C CA . VAL A 1 87 ? -14.024 -5.681 14.859 1.00 86.25 87 VAL A CA 1
ATOM 662 C C . VAL A 1 87 ? -13.512 -4.354 14.309 1.00 86.25 87 VAL A C 1
ATOM 664 O O . VAL A 1 87 ? -12.825 -4.348 13.289 1.00 86.25 87 VAL A O 1
ATOM 667 N N . GLY A 1 88 ? -13.809 -3.254 14.999 1.00 85.94 88 GLY A N 1
ATOM 668 C CA . GLY A 1 88 ? -13.301 -1.925 14.704 1.00 85.94 88 GLY A CA 1
ATOM 669 C C . GLY A 1 88 ? -11.787 -1.856 14.694 1.00 85.94 88 GLY A C 1
ATOM 670 O O . GLY A 1 88 ? -11.244 -1.478 13.657 1.00 85.94 88 GLY A O 1
ATOM 671 N N . ASP A 1 89 ? -11.118 -2.338 15.737 1.00 89.38 89 ASP A N 1
ATOM 672 C CA . ASP A 1 89 ? -9.652 -2.331 15.818 1.00 89.38 89 ASP A CA 1
ATOM 673 C C . ASP A 1 89 ? -9.007 -3.025 14.610 1.00 89.38 89 ASP A C 1
ATOM 675 O O . ASP A 1 89 ? -8.065 -2.537 13.980 1.00 89.38 89 ASP A O 1
ATOM 679 N N . ASN A 1 90 ? -9.555 -4.172 14.206 1.00 89.06 90 ASN A N 1
ATOM 680 C CA . ASN A 1 90 ? -9.026 -4.909 13.064 1.00 89.06 90 ASN A CA 1
ATOM 681 C C . ASN A 1 90 ? -9.286 -4.190 11.728 1.00 89.06 90 ASN A C 1
ATOM 683 O O . ASN A 1 90 ? -8.452 -4.244 10.818 1.00 89.06 90 ASN A O 1
ATOM 687 N N . VAL A 1 91 ? -10.439 -3.536 11.573 1.00 88.44 91 VAL A N 1
ATOM 688 C CA . VAL A 1 91 ? -10.836 -2.870 10.321 1.00 88.44 91 VAL A CA 1
ATOM 689 C C . VAL A 1 91 ? -10.177 -1.492 10.181 1.00 88.44 91 VAL A C 1
ATOM 691 O O . VAL A 1 91 ? -9.722 -1.133 9.094 1.00 88.44 91 VAL A O 1
ATOM 694 N N . GLY A 1 92 ? -10.106 -0.722 11.260 1.00 86.81 92 GLY A N 1
ATOM 695 C CA . GLY A 1 92 ? -9.494 0.600 11.305 1.00 86.81 92 GLY A CA 1
ATOM 696 C C . GLY A 1 92 ? -7.986 0.521 11.486 1.00 86.81 92 GLY A C 1
ATOM 697 O O . GLY A 1 92 ? -7.228 0.877 10.578 1.00 86.81 92 GLY A O 1
ATOM 698 N N . ASP A 1 93 ? -7.550 0.019 12.634 1.00 89.94 93 ASP A N 1
ATOM 699 C CA . ASP A 1 93 ? -6.165 0.164 13.074 1.00 89.94 93 ASP A CA 1
ATOM 700 C C . ASP A 1 93 ? -5.224 -0.803 12.357 1.00 89.94 93 ASP A C 1
ATOM 702 O O . ASP A 1 93 ? -4.102 -0.428 12.015 1.00 89.94 93 ASP A O 1
ATOM 706 N N . ILE A 1 94 ? -5.677 -2.021 12.044 1.00 89.25 94 ILE A N 1
ATOM 707 C CA . ILE A 1 94 ? -4.862 -2.990 11.298 1.00 89.25 94 ILE A CA 1
ATOM 708 C C . ILE A 1 94 ? -5.009 -2.794 9.786 1.00 89.25 94 ILE A C 1
ATOM 710 O O . ILE A 1 94 ? -4.022 -2.510 9.098 1.00 89.25 94 ILE A O 1
ATOM 714 N N . ALA A 1 95 ? -6.219 -2.948 9.239 1.00 89.12 95 ALA A N 1
ATOM 715 C CA . ALA A 1 95 ? -6.410 -2.887 7.791 1.00 89.12 95 ALA A CA 1
ATOM 716 C C . ALA A 1 95 ? -6.188 -1.469 7.239 1.00 89.12 95 ALA A C 1
ATOM 718 O O . ALA A 1 95 ? -5.456 -1.308 6.260 1.00 89.12 95 ALA A O 1
ATOM 719 N N . GLY A 1 96 ? -6.741 -0.440 7.889 1.00 87.06 96 GLY A N 1
ATOM 720 C CA . GLY A 1 96 ? -6.563 0.958 7.489 1.00 87.06 96 GLY A CA 1
ATOM 721 C C . GLY A 1 96 ? -5.097 1.398 7.494 1.00 87.06 96 GLY A C 1
ATOM 722 O O . GLY A 1 96 ? -4.624 1.953 6.501 1.00 87.06 96 GLY A O 1
ATOM 723 N N . MET A 1 97 ? -4.345 1.081 8.555 1.00 90.50 97 MET A N 1
ATOM 724 C CA . MET A 1 97 ? -2.907 1.383 8.620 1.00 90.50 97 MET A CA 1
ATOM 725 C C . MET A 1 97 ? -2.102 0.603 7.571 1.00 90.50 97 MET A C 1
ATOM 727 O O . MET A 1 97 ? -1.161 1.138 6.984 1.00 90.50 97 MET A O 1
ATOM 731 N N . GLY A 1 98 ? -2.478 -0.649 7.294 1.00 89.19 98 GLY A N 1
ATOM 732 C CA . GLY A 1 98 ? -1.853 -1.446 6.242 1.00 89.19 98 GLY A CA 1
ATOM 733 C C . GLY A 1 98 ? -1.991 -0.805 4.858 1.00 89.19 98 GLY A C 1
ATOM 734 O O . GLY A 1 98 ? -1.000 -0.684 4.133 1.00 89.19 98 GLY A O 1
ATOM 735 N N . TYR A 1 99 ? -3.194 -0.352 4.495 1.00 87.75 99 TYR A N 1
ATOM 736 C CA . TYR A 1 99 ? -3.405 0.316 3.210 1.00 87.75 99 TYR A CA 1
ATOM 737 C C . TYR A 1 99 ? -2.650 1.645 3.111 1.00 87.75 99 TYR A C 1
ATOM 739 O O . TYR A 1 99 ? -2.072 1.931 2.065 1.00 87.75 99 TYR A O 1
ATOM 747 N N . ASP A 1 100 ? -2.611 2.423 4.191 1.00 89.44 100 ASP A N 1
ATOM 748 C CA . ASP A 1 100 ? -1.914 3.713 4.261 1.00 89.44 100 ASP A CA 1
ATOM 749 C C . ASP A 1 100 ? -0.404 3.590 3.999 1.00 89.44 100 ASP A C 1
ATOM 751 O O . ASP A 1 100 ? 0.159 4.272 3.134 1.00 89.44 100 ASP A O 1
ATOM 755 N N . LEU A 1 101 ? 0.250 2.645 4.684 1.00 89.62 101 LEU A N 1
ATOM 756 C CA . LEU A 1 101 ? 1.676 2.368 4.500 1.00 89.62 101 LEU A CA 1
ATOM 757 C C . LEU A 1 101 ? 1.974 1.854 3.090 1.00 89.62 101 LEU A C 1
ATOM 759 O O . LEU A 1 101 ? 2.971 2.239 2.477 1.00 89.62 101 LEU A O 1
ATOM 763 N N . PHE A 1 102 ? 1.101 1.001 2.555 1.00 88.62 102 PHE A N 1
ATOM 764 C CA . PHE A 1 102 ? 1.262 0.474 1.208 1.00 88.62 102 PHE A CA 1
ATOM 765 C C . PHE A 1 102 ? 1.071 1.546 0.125 1.00 88.62 102 PHE A C 1
ATOM 767 O O . PHE A 1 102 ? 1.827 1.567 -0.847 1.00 88.62 102 PHE A O 1
ATOM 774 N N . GLY A 1 103 ? 0.111 2.458 0.300 1.00 88.88 103 GLY A N 1
ATOM 775 C CA . GLY A 1 103 ? -0.072 3.617 -0.575 1.00 88.88 103 GLY A CA 1
ATOM 776 C C . GLY A 1 103 ? 1.165 4.517 -0.591 1.00 88.88 103 GLY A C 1
ATOM 777 O O . GLY A 1 103 ? 1.682 4.823 -1.663 1.00 88.88 103 GLY A O 1
ATOM 778 N N . SER A 1 104 ? 1.705 4.833 0.590 1.00 91.00 104 SER A N 1
ATOM 779 C CA . SER A 1 104 ? 2.925 5.642 0.741 1.00 91.00 104 SER A CA 1
ATOM 780 C C . SER A 1 104 ? 4.145 5.005 0.059 1.00 91.00 104 SER A C 1
ATOM 782 O O . SER A 1 104 ? 4.919 5.679 -0.627 1.00 91.00 104 SER A O 1
ATOM 784 N N . TYR A 1 105 ? 4.306 3.686 0.204 1.00 90.75 105 TYR A N 1
ATOM 785 C CA . TYR A 1 105 ? 5.335 2.922 -0.502 1.00 90.75 105 TYR A CA 1
ATOM 786 C C . TYR A 1 105 ? 5.154 3.010 -2.026 1.00 90.75 105 TYR A C 1
ATOM 788 O O . TYR A 1 105 ? 6.082 3.375 -2.745 1.00 90.75 105 TYR A O 1
ATOM 796 N N . ALA A 1 106 ? 3.946 2.733 -2.526 1.00 90.44 106 ALA A N 1
ATOM 797 C CA . ALA A 1 106 ? 3.677 2.706 -3.958 1.00 90.44 106 ALA A CA 1
ATOM 798 C C . ALA A 1 106 ? 3.892 4.077 -4.622 1.00 90.44 106 ALA A C 1
ATOM 800 O O . ALA A 1 106 ? 4.514 4.144 -5.683 1.00 90.44 106 ALA A O 1
ATOM 801 N N . GLU A 1 107 ? 3.425 5.169 -4.010 1.00 91.38 107 GLU A N 1
ATOM 802 C CA . GLU A 1 107 ? 3.601 6.521 -4.553 1.00 91.38 107 GLU A CA 1
ATOM 803 C C . GLU A 1 107 ? 5.059 6.980 -4.534 1.00 91.38 107 GLU A C 1
ATOM 805 O O . GLU A 1 107 ? 5.543 7.490 -5.544 1.00 91.38 107 GLU A O 1
ATOM 810 N N . SER A 1 108 ? 5.789 6.763 -3.436 1.00 91.94 108 SER A N 1
ATOM 811 C CA . SER A 1 108 ? 7.200 7.168 -3.349 1.00 91.94 108 SER A CA 1
ATOM 812 C C . SER A 1 108 ? 8.085 6.417 -4.354 1.00 91.94 108 SER A C 1
ATOM 814 O O . SER A 1 108 ? 8.932 7.026 -5.022 1.00 91.94 108 SER A O 1
ATOM 816 N N . SER A 1 109 ? 7.848 5.114 -4.545 1.00 91.06 109 SER A N 1
ATOM 817 C CA . SER A 1 109 ? 8.515 4.330 -5.588 1.00 91.06 109 SER A CA 1
ATOM 818 C C . SER A 1 109 ? 8.131 4.797 -6.996 1.00 91.06 109 SER A C 1
ATOM 820 O O . SER A 1 109 ? 9.010 4.983 -7.831 1.00 91.06 109 SER A O 1
ATOM 822 N N . CYS A 1 110 ? 6.850 5.051 -7.282 1.00 91.44 110 CYS A N 1
ATOM 823 C CA . CYS A 1 110 ? 6.436 5.520 -8.611 1.00 91.44 110 CYS A CA 1
ATOM 824 C C . CYS A 1 110 ? 6.987 6.918 -8.934 1.00 91.44 110 CYS A C 1
ATOM 826 O O . CYS A 1 110 ? 7.475 7.140 -10.040 1.00 91.44 110 CYS A O 1
ATOM 828 N N . ALA A 1 111 ? 6.970 7.845 -7.973 1.00 91.44 111 ALA A N 1
ATOM 829 C CA . ALA A 1 111 ? 7.487 9.200 -8.156 1.00 91.44 111 ALA A CA 1
ATOM 830 C C . ALA A 1 111 ? 8.984 9.199 -8.501 1.00 91.44 111 ALA A C 1
ATOM 832 O O . ALA A 1 111 ? 9.414 9.894 -9.421 1.00 91.44 111 ALA A O 1
ATOM 833 N N . THR A 1 112 ? 9.776 8.376 -7.807 1.00 91.88 112 THR A N 1
ATOM 834 C CA . THR A 1 112 ? 11.208 8.224 -8.112 1.00 91.88 112 THR A CA 1
ATOM 835 C C . THR A 1 112 ? 11.444 7.603 -9.489 1.00 91.88 112 THR A C 1
ATOM 837 O O . THR A 1 112 ? 12.321 8.071 -10.212 1.00 91.88 112 THR A O 1
ATOM 840 N N . LEU A 1 113 ? 10.642 6.612 -9.893 1.00 91.38 113 LEU A N 1
ATOM 841 C CA . LEU A 1 113 ? 10.754 5.966 -11.205 1.00 91.38 113 LEU A CA 1
ATOM 842 C C . LEU A 1 113 ? 10.427 6.908 -12.374 1.00 91.38 113 LEU A C 1
ATOM 844 O O . LEU A 1 113 ? 11.150 6.906 -13.366 1.00 91.38 113 LEU A O 1
ATOM 848 N N . VAL A 1 114 ? 9.390 7.743 -12.261 1.00 91.75 114 VAL A N 1
ATOM 849 C CA . VAL A 1 114 ? 9.032 8.724 -13.307 1.00 91.75 114 VAL A CA 1
ATOM 850 C C . VAL A 1 114 ? 10.114 9.779 -13.481 1.00 91.75 114 VAL A C 1
ATOM 852 O O . VAL A 1 114 ? 10.477 10.125 -14.598 1.00 91.75 114 VAL A O 1
ATOM 855 N N . VAL A 1 115 ? 10.667 10.292 -12.381 1.00 91.00 115 VAL A N 1
ATOM 856 C CA . VAL A 1 115 ? 11.764 11.263 -12.472 1.00 91.00 115 VAL A CA 1
ATOM 857 C C . VAL A 1 115 ? 13.007 10.601 -13.072 1.00 91.00 115 VAL A C 1
ATOM 859 O O . VAL A 1 115 ? 13.694 11.201 -13.900 1.00 91.00 115 VAL A O 1
ATOM 862 N N . ALA A 1 116 ? 13.286 9.347 -12.707 1.00 89.75 116 ALA A N 1
ATOM 863 C CA . ALA A 1 116 ? 14.408 8.598 -13.256 1.00 89.75 116 ALA A CA 1
ATOM 864 C C . ALA A 1 116 ? 14.233 8.264 -14.751 1.00 89.75 116 ALA A C 1
ATOM 866 O O . ALA A 1 116 ? 15.232 8.239 -15.471 1.00 89.75 116 ALA A O 1
ATOM 867 N N . SER A 1 117 ? 12.999 8.070 -15.237 1.00 88.94 117 SER A N 1
ATOM 868 C CA . SER A 1 117 ? 12.713 7.731 -16.641 1.00 88.94 117 SER A CA 1
ATOM 869 C C . SER A 1 117 ? 13.060 8.842 -17.627 1.00 88.94 117 SER A C 1
ATOM 871 O O . SER A 1 117 ? 13.522 8.563 -18.730 1.00 88.94 117 SER A O 1
ATOM 873 N N . ILE A 1 118 ? 12.897 10.099 -17.217 1.00 88.69 118 ILE A N 1
ATOM 874 C CA . ILE A 1 118 ? 13.259 11.276 -18.020 1.00 88.69 118 ILE A CA 1
ATOM 875 C C . ILE A 1 118 ? 14.687 11.769 -17.745 1.00 88.69 118 ILE A C 1
ATOM 877 O O . ILE A 1 118 ? 15.166 12.700 -18.392 1.00 88.69 118 ILE A O 1
ATOM 881 N N . SER A 1 119 ? 15.366 11.164 -16.769 1.00 90.38 119 SER A N 1
ATOM 882 C CA . SER A 1 119 ? 16.759 11.454 -16.425 1.00 90.38 119 SER A CA 1
ATOM 883 C C . SER A 1 119 ? 17.730 10.639 -17.288 1.00 90.38 119 SER A C 1
ATOM 885 O O . SER A 1 119 ? 17.329 9.759 -18.049 1.00 90.38 119 SER A O 1
ATOM 887 N N . LEU A 1 120 ? 19.038 10.882 -17.129 1.00 86.12 120 LEU A N 1
ATOM 888 C CA . LEU A 1 120 ? 20.101 10.172 -17.859 1.00 86.12 120 LEU A CA 1
ATOM 889 C C . LEU A 1 120 ? 19.972 8.637 -17.771 1.00 86.12 120 LEU A C 1
ATOM 891 O O . LEU A 1 120 ? 20.251 7.942 -18.741 1.00 86.12 120 LEU A O 1
ATOM 895 N N . PHE A 1 121 ? 19.491 8.119 -16.636 1.00 87.81 121 PHE A N 1
ATOM 896 C CA . PHE A 1 121 ? 19.277 6.686 -16.417 1.00 87.81 121 PHE A CA 1
ATOM 897 C C . PHE A 1 121 ? 18.230 6.079 -17.363 1.00 87.81 121 PHE A C 1
ATOM 899 O O . PHE A 1 121 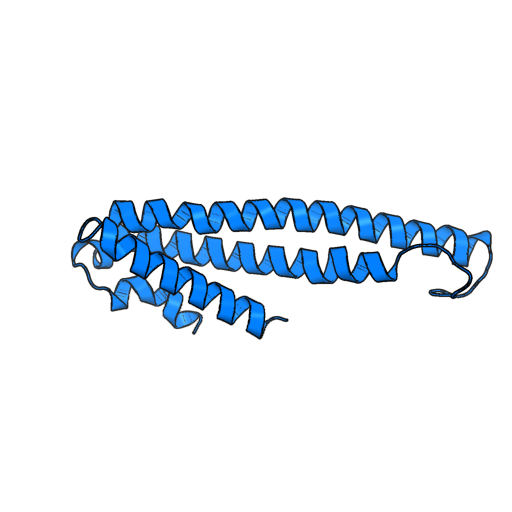? 18.417 4.962 -17.841 1.00 87.81 121 PHE A O 1
ATOM 906 N N . GLY A 1 122 ? 17.147 6.807 -17.653 1.00 83.81 122 GLY A N 1
ATOM 907 C CA . GLY A 1 122 ? 16.108 6.366 -18.585 1.00 83.81 122 GLY A CA 1
ATOM 908 C C . GLY A 1 122 ? 16.455 6.599 -20.043 1.00 83.81 122 GLY A C 1
ATOM 909 O O . GLY A 1 122 ? 16.159 5.745 -20.871 1.00 83.81 122 GLY A O 1
ATOM 910 N N . LEU A 1 123 ? 17.160 7.691 -20.343 1.00 85.31 123 LEU A N 1
ATOM 911 C CA . LEU A 1 123 ? 17.617 7.995 -21.701 1.00 85.31 123 LEU A CA 1
ATOM 912 C C . LEU A 1 123 ? 18.696 7.025 -22.206 1.00 85.31 123 LEU A C 1
ATOM 914 O O . LEU A 1 123 ? 18.749 6.756 -23.401 1.00 85.31 123 LEU A O 1
ATOM 918 N N . ASN A 1 124 ? 19.540 6.509 -21.307 1.00 89.19 124 ASN A N 1
ATOM 919 C CA . ASN A 1 124 ? 20.575 5.518 -21.625 1.00 89.19 124 ASN A CA 1
ATOM 920 C C . ASN A 1 124 ? 20.101 4.064 -21.444 1.00 89.19 124 ASN A C 1
ATOM 922 O O . ASN A 1 124 ? 20.909 3.142 -21.563 1.00 89.19 124 ASN A O 1
ATOM 926 N N . HIS A 1 125 ? 18.827 3.853 -21.098 1.00 85.38 125 HIS A N 1
ATOM 927 C CA . HIS A 1 125 ? 18.245 2.532 -20.835 1.00 85.38 125 HIS A CA 1
ATOM 928 C C . HIS A 1 125 ? 19.032 1.717 -19.789 1.00 85.38 125 HIS A C 1
ATOM 930 O O . HIS A 1 125 ? 19.140 0.487 -19.857 1.00 85.38 125 HIS A O 1
ATOM 936 N N . GLU A 1 126 ? 19.566 2.395 -18.768 1.00 89.00 126 GLU A N 1
ATOM 937 C CA . GLU A 1 126 ? 20.314 1.775 -17.673 1.00 89.00 126 GLU A CA 1
ATOM 938 C C . GLU A 1 126 ? 19.355 1.185 -16.632 1.00 89.00 126 GLU A C 1
ATOM 940 O O . GLU A 1 126 ? 19.002 1.803 -15.624 1.00 89.00 126 GLU A O 1
ATOM 945 N N . PHE A 1 127 ? 18.932 -0.057 -16.872 1.00 84.06 127 PHE A N 1
ATOM 946 C CA . PHE A 1 127 ? 17.886 -0.717 -16.082 1.00 84.06 127 PHE A CA 1
ATOM 947 C C . PHE A 1 127 ? 18.211 -0.794 -14.584 1.00 84.06 127 PHE A C 1
ATOM 949 O O . PHE A 1 127 ? 17.350 -0.542 -13.744 1.00 84.06 127 PHE A O 1
ATOM 956 N N . THR A 1 128 ? 19.463 -1.095 -14.236 1.00 86.88 128 THR A N 1
ATOM 957 C CA . THR A 1 128 ? 19.902 -1.199 -12.838 1.00 86.88 128 THR A CA 1
ATOM 958 C C . THR A 1 128 ? 19.827 0.142 -12.109 1.00 86.88 128 THR A C 1
ATOM 960 O O . THR A 1 128 ? 19.421 0.180 -10.950 1.00 86.88 128 THR A O 1
ATOM 963 N N . ALA A 1 129 ? 20.189 1.240 -12.780 1.00 86.44 129 ALA A N 1
ATOM 964 C CA . ALA A 1 129 ? 20.199 2.572 -12.183 1.00 86.44 129 ALA A CA 1
ATOM 965 C C . ALA A 1 129 ? 18.776 3.099 -11.952 1.00 86.44 129 ALA A C 1
ATOM 967 O O . ALA A 1 129 ? 18.491 3.678 -10.907 1.00 86.44 129 ALA A O 1
ATOM 968 N N . ILE A 1 130 ? 17.853 2.827 -12.878 1.00 86.62 130 ILE A N 1
ATOM 969 C CA . ILE A 1 130 ? 16.439 3.193 -12.719 1.00 86.62 130 ILE A CA 1
ATOM 970 C C . ILE A 1 130 ? 15.758 2.415 -11.594 1.00 86.62 130 ILE A C 1
ATOM 972 O O . ILE A 1 130 ? 14.986 2.982 -10.822 1.00 86.62 130 ILE A O 1
ATOM 976 N N . LEU A 1 131 ? 16.078 1.128 -11.449 1.00 87.00 131 LEU A N 1
ATOM 977 C CA . LEU A 1 131 ? 15.530 0.295 -10.380 1.00 87.00 131 LEU A CA 1
ATOM 978 C C . LEU A 1 131 ? 16.217 0.514 -9.027 1.00 87.00 131 LEU A C 1
ATOM 9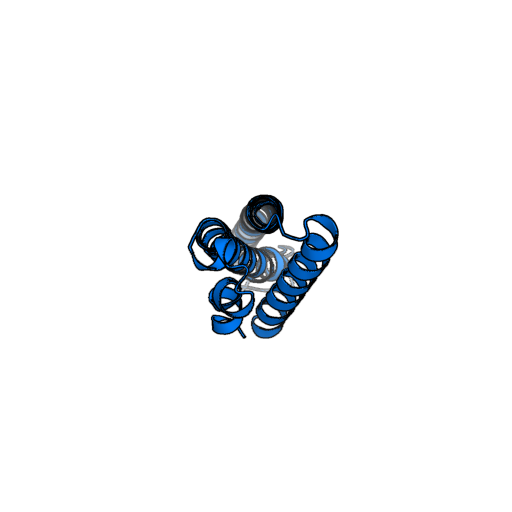80 O O . LEU A 1 131 ? 15.867 -0.161 -8.063 1.00 87.00 131 LEU A O 1
ATOM 984 N N . TYR A 1 132 ? 17.150 1.463 -8.912 1.00 86.44 132 TYR A N 1
ATOM 985 C CA . TYR A 1 132 ? 17.835 1.764 -7.654 1.00 86.44 132 TYR A CA 1
ATOM 986 C C . TYR A 1 132 ? 16.858 2.041 -6.501 1.00 86.44 132 TYR A C 1
ATOM 988 O O . TYR A 1 132 ? 17.040 1.527 -5.401 1.00 86.44 132 TYR A O 1
ATOM 996 N N . SER A 1 133 ? 15.775 2.773 -6.783 1.00 79.75 133 SER A N 1
ATOM 997 C CA . SER A 1 133 ? 14.673 3.002 -5.839 1.00 79.75 133 SER A CA 1
ATOM 998 C C . SER A 1 133 ? 14.125 1.686 -5.278 1.00 79.75 133 SER A C 1
ATOM 1000 O O . SER A 1 133 ? 14.008 1.539 -4.070 1.00 79.75 133 SER A O 1
ATOM 1002 N N . ILE A 1 134 ? 13.884 0.691 -6.134 1.00 82.69 134 ILE A N 1
ATOM 1003 C CA . ILE A 1 134 ? 13.350 -0.626 -5.761 1.00 82.69 134 ILE A CA 1
ATOM 1004 C C . ILE A 1 134 ? 14.378 -1.442 -4.970 1.00 82.69 134 ILE A C 1
ATOM 1006 O O . ILE A 1 134 ? 14.004 -2.105 -4.006 1.00 82.69 134 ILE A O 1
ATOM 1010 N N . PHE A 1 135 ? 15.663 -1.364 -5.322 1.00 80.44 135 PHE A N 1
ATOM 1011 C CA . PHE A 1 135 ? 16.726 -2.070 -4.601 1.00 80.44 135 PHE A CA 1
ATOM 1012 C C . PHE A 1 135 ? 16.948 -1.561 -3.176 1.00 80.44 135 PHE A C 1
ATOM 1014 O O . PHE A 1 135 ? 17.341 -2.347 -2.326 1.00 80.44 135 PHE A O 1
ATOM 1021 N N . ILE A 1 136 ? 16.679 -0.285 -2.889 1.00 83.81 136 ILE A N 1
ATOM 1022 C CA . ILE A 1 136 ? 16.753 0.241 -1.514 1.00 83.81 136 ILE A CA 1
ATOM 1023 C C . ILE A 1 136 ? 15.708 -0.422 -0.599 1.00 83.81 136 ILE A C 1
ATOM 1025 O O . ILE A 1 136 ? 15.920 -0.524 0.607 1.00 83.81 136 ILE A O 1
ATOM 1029 N N . TRP A 1 137 ? 14.584 -0.870 -1.165 1.00 74.38 137 TRP A N 1
ATOM 1030 C CA . TRP A 1 137 ? 13.483 -1.501 -0.432 1.00 74.38 137 TRP A CA 1
ATOM 1031 C C . TRP A 1 137 ? 13.565 -3.035 -0.377 1.00 74.38 137 TRP A C 1
ATOM 1033 O O . TRP A 1 137 ? 12.691 -3.651 0.238 1.00 74.38 137 TRP A O 1
ATOM 1043 N N . ALA A 1 138 ? 14.557 -3.638 -1.040 1.00 66.81 138 ALA A N 1
ATOM 1044 C CA . ALA A 1 138 ? 14.785 -5.083 -1.096 1.00 66.81 138 ALA A CA 1
ATOM 1045 C C . ALA A 1 138 ? 15.698 -5.552 0.046 1.00 66.81 138 ALA A C 1
ATOM 1047 O O . ALA A 1 138 ? 15.383 -6.612 0.633 1.00 66.81 138 ALA A O 1
#

Radius of gyration: 21.31 Å; chains: 1; bounding box: 45×21×60 Å

Sequence (138 aa):
MGFLLAANGLVVLYITINLFKIYYGDDWGGLFEATTGYGLSRFSIALFGRVGGGIYTKVADVDADLVGEVERNIPEDDPRNPAAEKVGDNVGDIAGMGYDLFGSYAESSCATLVVASISLFGLNHEFTAILYSIFIWA